Protein AF-A0A4U6U2P9-F1 (afdb_monomer)

Solvent-accessible surface area (backbone atoms only — not comparable to full-atom values): 7284 Å² total; per-residue (Å²): 113,57,71,56,54,53,48,43,42,63,76,56,40,46,56,28,47,50,45,28,60,38,48,63,67,68,61,16,53,58,18,42,55,53,26,48,61,47,48,51,56,52,26,63,68,25,59,98,40,66,30,78,58,35,92,48,88,34,73,50,34,65,69,56,43,61,54,53,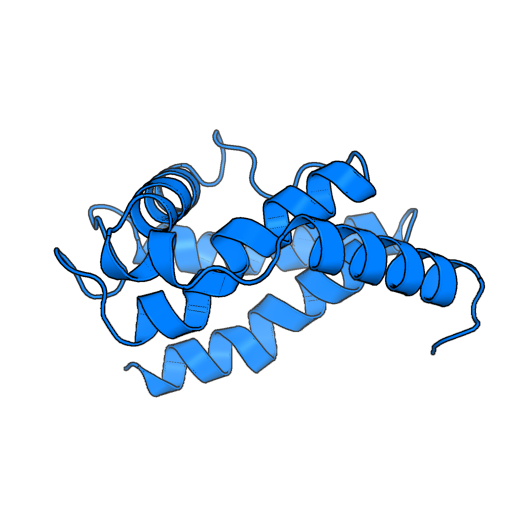58,50,49,58,50,44,25,70,75,68,75,48,84,80,85,48,57,92,82,33,48,47,47,50,52,28,32,54,54,50,56,68,30,76,84,39,55,81,65,60,73,68,58,69,64,51,50,55,51,49,51,55,48,30,53,32,34,69,69,66,77,49,131

Structure (mmCIF, N/CA/C/O backbone):
data_AF-A0A4U6U2P9-F1
#
_entry.id   AF-A0A4U6U2P9-F1
#
loop_
_atom_site.group_PDB
_atom_site.id
_atom_site.type_symbol
_atom_site.label_atom_id
_atom_site.label_alt_id
_atom_site.label_comp_id
_atom_site.label_asym_id
_atom_site.label_entity_id
_atom_site.label_seq_id
_atom_site.pdbx_PDB_ins_code
_atom_site.Cartn_x
_atom_site.Cartn_y
_atom_site.Cartn_z
_atom_site.occupancy
_atom_site.B_iso_or_equiv
_atom_site.auth_seq_id
_atom_site.auth_comp_id
_atom_site.auth_asym_id
_atom_site.auth_atom_id
_atom_site.pdbx_PDB_model_num
ATOM 1 N N . MET A 1 1 ? -11.151 13.734 8.959 1.00 68.75 1 MET A N 1
ATOM 2 C CA . MET A 1 1 ? -9.836 13.068 8.815 1.00 68.75 1 MET A CA 1
ATOM 3 C C . MET A 1 1 ? -9.790 12.041 7.682 1.00 68.75 1 MET A C 1
ATOM 5 O O . MET A 1 1 ? -8.796 11.986 6.983 1.00 68.75 1 MET A O 1
ATOM 9 N N . ALA A 1 2 ? -10.866 11.293 7.414 1.00 77.94 2 ALA A N 1
ATOM 10 C CA . ALA A 1 2 ? -10.961 10.352 6.287 1.00 77.94 2 ALA A CA 1
ATOM 11 C C . ALA A 1 2 ? -10.465 10.885 4.920 1.00 77.94 2 ALA A C 1
ATOM 13 O O . ALA A 1 2 ? -9.627 10.258 4.280 1.00 77.94 2 ALA A O 1
ATOM 14 N N . CYS A 1 3 ? -10.924 12.068 4.497 1.00 86.62 3 CYS A N 1
ATOM 15 C CA . CYS A 1 3 ? -10.527 12.650 3.209 1.00 86.62 3 CYS A CA 1
ATOM 16 C C . CYS A 1 3 ? -9.034 13.003 3.126 1.00 86.62 3 CYS A C 1
ATOM 18 O O . CYS A 1 3 ? -8.481 13.033 2.031 1.00 86.62 3 CYS A O 1
ATOM 20 N N . PHE A 1 4 ? -8.384 13.270 4.266 1.00 92.12 4 PHE A N 1
ATOM 21 C CA . PHE A 1 4 ? -6.940 13.496 4.304 1.00 92.12 4 PHE A CA 1
ATOM 22 C C . PHE A 1 4 ? -6.194 12.221 3.909 1.00 92.12 4 PHE A C 1
ATOM 24 O O . PHE A 1 4 ? -5.356 12.274 3.021 1.00 92.12 4 PHE A O 1
ATOM 31 N N . TRP A 1 5 ? -6.557 11.071 4.485 1.00 93.19 5 TRP A N 1
ATOM 32 C CA . TRP A 1 5 ? -5.904 9.796 4.178 1.00 93.19 5 TRP A CA 1
ATOM 33 C C . TRP A 1 5 ? -6.123 9.335 2.738 1.00 93.19 5 TRP A C 1
ATOM 35 O O . TRP A 1 5 ? -5.206 8.794 2.131 1.00 93.19 5 TRP A O 1
ATOM 45 N N . VAL A 1 6 ? -7.294 9.608 2.156 1.00 91.50 6 VAL A N 1
ATOM 46 C CA . VAL A 1 6 ? -7.534 9.347 0.725 1.00 91.50 6 VAL A CA 1
ATOM 47 C C . VAL A 1 6 ? -6.616 10.200 -0.151 1.00 91.50 6 VAL A C 1
ATOM 49 O O . VAL A 1 6 ? -6.000 9.678 -1.076 1.00 91.50 6 VAL A O 1
ATOM 52 N N . ARG A 1 7 ? -6.473 11.495 0.157 1.00 94.69 7 ARG A N 1
ATOM 53 C CA . ARG A 1 7 ? -5.542 12.373 -0.568 1.00 94.69 7 ARG A CA 1
ATOM 54 C C . ARG A 1 7 ? -4.093 11.956 -0.357 1.00 94.69 7 ARG A C 1
ATOM 56 O O . ARG A 1 7 ? -3.340 11.897 -1.312 1.00 94.69 7 ARG A O 1
ATOM 63 N N . PHE A 1 8 ? -3.710 11.587 0.863 1.00 94.56 8 PHE A N 1
ATOM 64 C CA . PHE A 1 8 ? -2.378 11.059 1.150 1.00 94.56 8 PHE A CA 1
ATOM 65 C C . PHE A 1 8 ? -2.086 9.791 0.334 1.00 94.56 8 PHE A C 1
ATOM 67 O O . PHE A 1 8 ? -1.032 9.689 -0.294 1.00 94.56 8 PHE A O 1
ATOM 74 N N . LEU A 1 9 ? -3.041 8.857 0.267 1.00 94.25 9 LEU A N 1
ATOM 75 C CA . LEU A 1 9 ? -2.935 7.668 -0.575 1.00 94.25 9 LEU A CA 1
ATOM 76 C C . LEU A 1 9 ? -2.698 8.040 -2.043 1.00 94.25 9 LEU A C 1
ATOM 78 O O . LEU A 1 9 ? -1.805 7.478 -2.672 1.00 94.25 9 LEU A O 1
ATOM 82 N N . GLN A 1 10 ? -3.492 8.960 -2.591 1.00 93.94 10 GLN A N 1
ATOM 83 C CA . GLN A 1 10 ? -3.430 9.339 -4.004 1.00 93.94 10 GLN A CA 1
ATOM 84 C C . GLN A 1 10 ? -2.171 10.143 -4.348 1.00 93.94 10 GLN A C 1
ATOM 86 O O . GLN A 1 10 ? -1.512 9.848 -5.342 1.00 93.94 10 GLN A O 1
ATOM 91 N N . ASP A 1 11 ? -1.820 11.116 -3.512 1.00 95.75 11 ASP A N 1
ATOM 92 C CA . ASP A 1 11 ? -0.812 12.127 -3.831 1.00 95.75 11 ASP A CA 1
ATOM 93 C C . ASP A 1 11 ? 0.592 11.736 -3.359 1.00 95.75 11 ASP A C 1
ATOM 95 O O . ASP A 1 11 ? 1.582 12.215 -3.913 1.00 95.75 11 ASP A O 1
ATOM 99 N N . LYS A 1 12 ? 0.697 10.919 -2.303 1.00 95.81 12 LYS A N 1
ATOM 100 C CA . LYS A 1 12 ? 1.973 10.624 -1.633 1.00 95.81 12 LYS A CA 1
ATOM 101 C C . LYS A 1 12 ? 2.338 9.152 -1.669 1.00 95.81 12 LYS A C 1
ATOM 103 O O . LYS A 1 12 ? 3.485 8.838 -1.953 1.00 95.81 12 LYS A O 1
ATOM 108 N N . LEU A 1 13 ? 1.386 8.257 -1.423 1.00 95.38 13 LEU A N 1
ATOM 109 C CA . LEU A 1 13 ? 1.690 6.836 -1.245 1.00 95.38 13 LEU A CA 1
ATOM 110 C C . LEU A 1 13 ? 1.665 6.036 -2.555 1.00 95.38 13 LEU A C 1
ATOM 112 O O . LEU A 1 13 ? 2.585 5.276 -2.841 1.00 95.38 13 LEU A O 1
ATOM 116 N N . SER A 1 14 ? 0.621 6.206 -3.368 1.00 96.00 14 SER A N 1
ATOM 117 C CA . SER 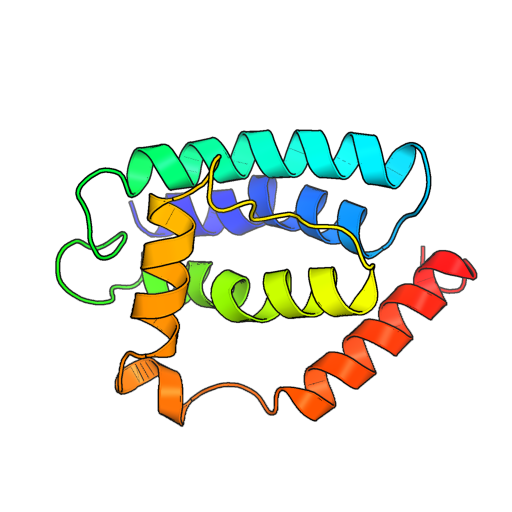A 1 14 ? 0.439 5.438 -4.608 1.00 96.00 14 SER A CA 1
ATOM 118 C C . SER A 1 14 ? 1.511 5.725 -5.666 1.00 96.00 14 SER A C 1
ATOM 120 O O . SER A 1 14 ? 1.984 4.762 -6.269 1.00 96.00 14 SER A O 1
ATOM 122 N N . PRO A 1 15 ? 1.938 6.985 -5.907 1.00 97.44 15 PRO A N 1
ATOM 123 C CA . PRO A 1 15 ? 2.918 7.279 -6.951 1.00 97.44 15 PRO A CA 1
ATOM 124 C C . PRO A 1 15 ? 4.276 6.572 -6.781 1.00 97.44 15 PRO A C 1
ATOM 126 O O . PRO A 1 15 ? 4.708 5.933 -7.743 1.00 97.44 15 PRO A O 1
ATOM 129 N N . PRO A 1 16 ? 4.955 6.607 -5.612 1.00 97.38 16 PRO A N 1
ATOM 130 C CA . PRO A 1 16 ? 6.233 5.914 -5.456 1.00 97.38 16 PRO A CA 1
ATOM 131 C C . PRO A 1 16 ? 6.082 4.387 -5.478 1.00 97.38 16 PRO A C 1
ATOM 133 O O . PRO A 1 16 ? 6.894 3.721 -6.111 1.00 97.38 16 PRO A O 1
ATOM 136 N N . ILE A 1 17 ? 5.012 3.821 -4.899 1.00 97.38 17 ILE A N 1
ATOM 137 C CA . ILE A 1 17 ? 4.737 2.371 -4.975 1.00 97.38 17 ILE A CA 1
ATOM 138 C C . ILE A 1 17 ? 4.515 1.938 -6.430 1.00 97.38 17 ILE A C 1
ATOM 140 O O . ILE A 1 17 ? 5.034 0.908 -6.859 1.00 97.38 17 ILE A O 1
ATOM 144 N N . TRP A 1 18 ? 3.752 2.719 -7.202 1.00 97.31 18 TRP A N 1
ATOM 145 C CA . TRP A 1 18 ? 3.526 2.442 -8.617 1.00 97.31 18 TRP A CA 1
ATOM 146 C C . TRP A 1 18 ? 4.827 2.509 -9.407 1.00 97.31 18 TRP A C 1
ATOM 148 O O . TRP A 1 18 ? 5.141 1.564 -10.126 1.00 97.31 18 TRP A O 1
ATOM 158 N N . LYS A 1 19 ? 5.616 3.574 -9.213 1.00 97.00 19 LYS A N 1
ATOM 159 C CA . LYS A 1 19 ? 6.917 3.731 -9.866 1.00 97.00 19 LYS A CA 1
ATOM 160 C C . LYS A 1 19 ? 7.827 2.544 -9.551 1.00 97.00 19 LYS A C 1
ATOM 162 O O . LYS A 1 19 ? 8.315 1.917 -10.483 1.00 97.00 19 LYS A O 1
ATOM 167 N N . TRP A 1 20 ? 7.957 2.173 -8.278 1.00 97.38 20 TRP A N 1
ATOM 168 C CA . TRP A 1 20 ? 8.716 0.998 -7.841 1.00 97.38 20 TRP A CA 1
ATOM 169 C C . TRP A 1 20 ? 8.262 -0.298 -8.535 1.00 97.38 20 TRP A C 1
ATOM 171 O O . TRP A 1 20 ? 9.084 -1.131 -8.923 1.00 97.38 20 TRP A O 1
ATOM 181 N N . PHE A 1 21 ? 6.954 -0.473 -8.733 1.00 97.69 21 PHE A N 1
ATOM 182 C CA . PHE A 1 21 ? 6.412 -1.636 -9.430 1.00 97.69 21 PHE A CA 1
ATOM 183 C C . PHE A 1 21 ? 6.628 -1.604 -10.950 1.00 97.69 21 PHE A C 1
ATOM 185 O O . PHE A 1 21 ? 6.668 -2.662 -11.578 1.00 97.69 21 PHE A O 1
ATOM 192 N N . THR A 1 22 ? 6.767 -0.437 -11.576 1.00 96.75 22 THR A N 1
ATOM 193 C CA . THR A 1 22 ? 6.889 -0.318 -13.040 1.00 96.75 22 THR A CA 1
ATOM 194 C C . THR A 1 22 ? 8.314 -0.100 -13.545 1.00 96.75 22 THR A C 1
ATOM 196 O O . THR A 1 22 ? 8.536 -0.218 -14.746 1.00 96.75 22 THR A O 1
ATOM 199 N N . THR A 1 23 ? 9.279 0.185 -12.668 1.00 95.50 23 THR A N 1
ATOM 200 C CA . THR A 1 23 ? 10.689 0.425 -13.030 1.00 95.50 23 THR A CA 1
ATOM 201 C C . THR A 1 23 ? 11.618 -0.717 -12.582 1.00 95.50 23 THR A C 1
ATOM 203 O O . THR A 1 23 ? 11.183 -1.706 -11.974 1.00 95.50 23 THR A O 1
ATOM 206 N N . GLN A 1 24 ? 12.901 -0.610 -12.947 1.00 94.00 24 GLN A N 1
ATOM 207 C CA . GLN A 1 24 ? 14.003 -1.514 -12.586 1.00 94.00 24 GLN A CA 1
ATOM 208 C C . GLN A 1 24 ? 15.298 -0.719 -12.344 1.00 94.00 24 GLN A C 1
ATOM 210 O O . GLN A 1 24 ? 15.411 0.429 -12.774 1.00 94.00 24 GLN A O 1
ATOM 215 N N . GLY A 1 25 ? 16.284 -1.345 -11.694 1.00 94.00 25 GLY A N 1
ATOM 216 C CA . GLY A 1 25 ? 17.591 -0.735 -11.421 1.00 94.00 25 GLY A CA 1
ATOM 217 C C . GLY A 1 25 ? 17.485 0.462 -10.473 1.00 94.00 25 GLY A C 1
ATOM 218 O O . GLY A 1 25 ? 16.627 0.473 -9.593 1.00 94.00 25 GLY A O 1
ATOM 219 N N . GLN A 1 26 ? 18.314 1.487 -10.691 1.00 95.69 26 GLN A N 1
ATOM 220 C CA . GLN A 1 26 ? 18.384 2.663 -9.812 1.00 95.69 26 GLN A CA 1
ATOM 221 C C . GLN A 1 26 ? 17.021 3.344 -9.615 1.00 95.69 26 GLN A C 1
ATOM 223 O O . GLN A 1 26 ? 16.654 3.696 -8.502 1.00 95.69 26 GLN A O 1
ATOM 228 N N . GLU A 1 27 ? 16.213 3.466 -10.673 1.00 95.69 27 GLU A N 1
ATOM 229 C CA . GLU A 1 27 ? 14.894 4.097 -10.555 1.00 95.69 27 GLU A CA 1
ATOM 230 C C . GLU A 1 27 ? 13.922 3.311 -9.668 1.00 95.69 27 GLU A C 1
ATOM 232 O O . GLU A 1 27 ? 12.988 3.896 -9.115 1.00 95.69 27 GLU A O 1
ATOM 237 N N . GLN A 1 28 ? 14.087 1.988 -9.585 1.00 95.62 28 GLN A N 1
ATOM 238 C CA . GLN A 1 28 ? 13.296 1.145 -8.695 1.00 95.62 28 GLN A CA 1
ATOM 239 C C . GLN A 1 28 ? 13.762 1.305 -7.248 1.00 95.62 28 GLN A C 1
ATOM 241 O O . GLN A 1 28 ? 12.916 1.374 -6.360 1.00 95.62 28 GLN A O 1
ATOM 246 N N . GLU A 1 29 ? 15.072 1.387 -7.018 1.00 95.50 29 GLU A N 1
ATOM 247 C CA . GLU A 1 29 ? 15.661 1.611 -5.693 1.00 95.50 29 GLU A CA 1
ATOM 248 C C . GLU A 1 29 ? 15.235 2.971 -5.120 1.00 95.50 29 GLU A C 1
ATOM 250 O O . GLU A 1 29 ? 14.664 3.022 -4.033 1.00 95.50 29 GLU A O 1
ATOM 255 N N . ASP A 1 30 ? 15.355 4.052 -5.894 1.00 96.62 30 ASP A N 1
ATOM 256 C CA . ASP A 1 30 ? 14.941 5.394 -5.458 1.00 96.62 30 ASP A CA 1
ATOM 257 C C . ASP A 1 30 ? 13.432 5.452 -5.141 1.00 96.62 30 ASP A C 1
ATOM 259 O O . ASP A 1 30 ? 12.984 6.088 -4.183 1.00 96.62 30 ASP A O 1
ATOM 263 N N . ALA A 1 31 ? 12.612 4.778 -5.958 1.00 97.19 31 ALA A N 1
ATOM 264 C CA . ALA A 1 31 ? 11.170 4.700 -5.740 1.00 97.19 31 ALA A CA 1
ATOM 265 C C . ALA A 1 31 ? 10.806 3.835 -4.525 1.00 97.19 31 ALA A C 1
ATOM 267 O O . ALA A 1 31 ? 9.805 4.112 -3.861 1.00 97.19 31 ALA A O 1
ATOM 268 N N . HIS A 1 32 ? 11.608 2.808 -4.227 1.00 95.56 32 HIS A N 1
ATOM 269 C CA . HIS A 1 32 ? 11.464 1.989 -3.027 1.00 95.56 32 HIS A CA 1
ATOM 270 C C . HIS A 1 32 ? 11.688 2.830 -1.775 1.00 95.56 32 HIS A C 1
ATOM 272 O O . HIS A 1 32 ? 10.814 2.863 -0.913 1.00 95.56 32 HIS A O 1
ATOM 278 N N . GLU A 1 33 ? 12.786 3.584 -1.709 1.00 95.25 33 GLU A N 1
ATOM 279 C CA . GLU A 1 33 ? 13.084 4.455 -0.567 1.00 95.25 33 GLU A CA 1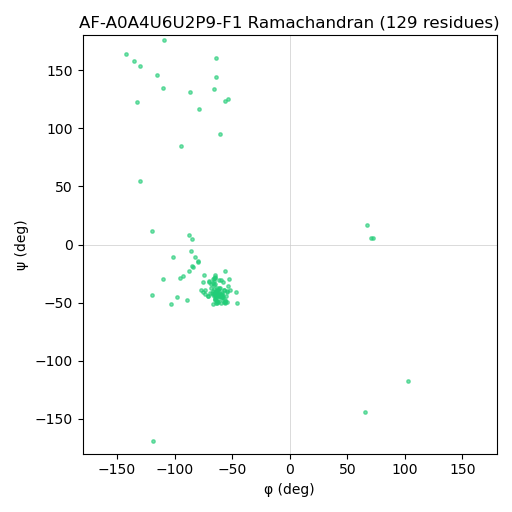
ATOM 280 C C . GLU A 1 33 ? 11.982 5.498 -0.343 1.00 95.25 33 GLU A C 1
ATOM 282 O O . GLU A 1 33 ? 11.481 5.650 0.776 1.00 95.25 33 GLU A O 1
ATOM 287 N N . ALA A 1 34 ? 11.523 6.145 -1.420 1.00 96.88 34 ALA A N 1
ATOM 288 C CA . ALA A 1 34 ? 10.419 7.098 -1.359 1.00 96.88 34 ALA A CA 1
ATOM 289 C C . ALA A 1 34 ? 9.105 6.448 -0.886 1.00 96.88 34 ALA A C 1
ATOM 291 O O . ALA A 1 34 ? 8.351 7.054 -0.123 1.00 96.88 34 ALA A O 1
ATOM 292 N N . ALA A 1 35 ? 8.812 5.214 -1.312 1.00 96.75 35 ALA A N 1
ATOM 293 C CA . ALA A 1 35 ? 7.634 4.483 -0.851 1.00 96.75 35 ALA A CA 1
ATOM 294 C C . ALA A 1 35 ? 7.742 4.135 0.641 1.00 96.75 35 ALA A C 1
ATOM 296 O O . ALA A 1 35 ? 6.777 4.332 1.380 1.00 96.75 35 ALA A O 1
ATOM 297 N N . ILE A 1 36 ? 8.912 3.674 1.095 1.00 95.69 36 ILE A N 1
ATOM 298 C CA . ILE A 1 36 ? 9.173 3.347 2.501 1.00 95.69 36 ILE A CA 1
ATOM 299 C C . ILE A 1 36 ? 8.963 4.565 3.402 1.00 95.69 36 ILE A C 1
ATOM 301 O O . ILE A 1 36 ? 8.314 4.435 4.438 1.00 95.69 36 ILE A O 1
ATOM 305 N N . GLU A 1 37 ? 9.434 5.749 3.006 1.00 95.75 37 GLU A N 1
ATOM 306 C CA . GLU A 1 37 ? 9.224 6.982 3.775 1.00 95.75 37 GLU A CA 1
ATOM 307 C C . GLU A 1 37 ? 7.731 7.243 4.038 1.00 95.75 37 GLU A C 1
ATOM 309 O O . GLU A 1 37 ? 7.327 7.534 5.165 1.00 95.75 37 GLU A O 1
ATOM 314 N N . GLN A 1 38 ? 6.884 7.075 3.018 1.00 96.56 38 GLN A N 1
ATOM 315 C CA . GLN A 1 38 ? 5.442 7.290 3.156 1.00 96.56 38 GLN A CA 1
ATOM 316 C C . GLN A 1 38 ? 4.747 6.147 3.911 1.00 96.56 38 GLN A C 1
ATOM 318 O O . GLN A 1 38 ? 3.789 6.386 4.647 1.00 96.56 38 GLN A O 1
ATOM 323 N N . LEU A 1 39 ? 5.234 4.911 3.782 1.00 96.25 39 LEU A N 1
ATOM 324 C CA . LEU A 1 39 ? 4.732 3.766 4.547 1.00 96.25 39 LEU A CA 1
ATOM 325 C C . LEU A 1 39 ? 5.038 3.903 6.045 1.00 96.25 39 LEU A C 1
ATOM 327 O O . LEU A 1 39 ? 4.204 3.521 6.862 1.00 96.25 39 LEU A O 1
ATOM 331 N N . LEU A 1 40 ? 6.163 4.517 6.422 1.00 95.94 40 LEU A N 1
ATOM 332 C CA . LEU A 1 40 ? 6.486 4.814 7.824 1.00 95.94 40 LEU A CA 1
ATOM 333 C C . LEU A 1 40 ? 5.515 5.825 8.458 1.00 95.94 40 LEU A C 1
ATOM 335 O O . LEU A 1 40 ? 5.258 5.765 9.661 1.00 95.94 40 LEU A O 1
ATOM 339 N N . VAL A 1 41 ? 4.922 6.725 7.665 1.00 96.25 41 VAL A N 1
ATOM 340 C CA . VAL A 1 41 ? 3.843 7.608 8.142 1.00 96.25 41 VAL A CA 1
ATOM 341 C C . VAL A 1 41 ? 2.608 6.789 8.524 1.00 96.25 41 VAL A C 1
ATOM 343 O O . VAL A 1 41 ? 2.000 7.048 9.563 1.00 96.25 41 VAL A O 1
ATOM 346 N N . LEU A 1 42 ? 2.255 5.784 7.714 1.00 95.50 42 LEU A N 1
ATOM 347 C CA . LEU A 1 42 ? 1.149 4.874 8.019 1.00 95.50 42 LEU A CA 1
ATOM 348 C C . LEU A 1 42 ? 1.450 3.979 9.220 1.00 95.50 42 LEU A C 1
ATOM 350 O O . LEU A 1 42 ? 0.576 3.795 10.061 1.00 95.50 42 LEU A O 1
ATOM 354 N N . GLU A 1 43 ? 2.672 3.456 9.310 1.00 96.12 43 GLU A N 1
ATOM 355 C CA . GLU A 1 43 ? 3.137 2.648 10.441 1.00 96.12 43 GLU A CA 1
ATOM 356 C C . GLU A 1 43 ? 2.945 3.400 11.761 1.00 96.12 43 GLU A C 1
ATOM 358 O O . GLU A 1 43 ? 2.325 2.883 12.686 1.00 96.12 43 GLU A O 1
ATOM 363 N N . LYS A 1 44 ? 3.388 4.661 11.818 1.00 95.75 44 LYS A N 1
ATOM 364 C CA . LYS A 1 44 ? 3.223 5.510 13.002 1.00 95.75 44 LYS A CA 1
ATOM 365 C C . LYS A 1 44 ? 1.756 5.784 13.334 1.00 95.75 44 LYS A C 1
ATOM 367 O O . LYS A 1 44 ? 1.401 5.867 14.505 1.00 95.75 44 LYS A O 1
ATOM 372 N N . GLU A 1 45 ? 0.905 5.963 12.327 1.00 94.62 45 GLU A N 1
ATOM 373 C CA . GLU A 1 45 ? -0.529 6.162 12.559 1.00 94.62 45 GLU A CA 1
ATOM 374 C C . G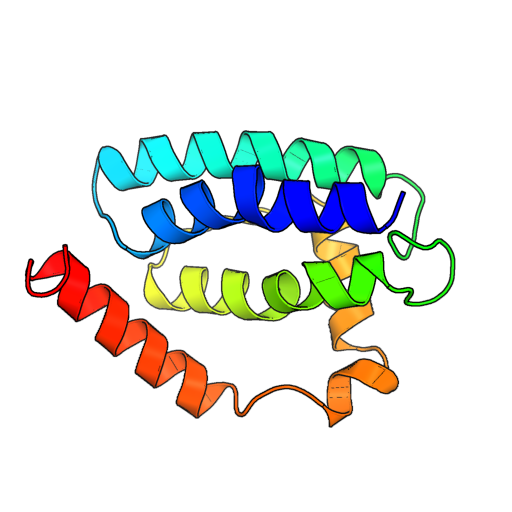LU A 1 45 ? -1.208 4.892 13.092 1.00 94.62 45 GLU A C 1
ATOM 376 O O . GLU A 1 45 ? -2.146 4.995 13.888 1.00 94.62 45 GLU A O 1
ATOM 381 N N . LEU A 1 46 ? -0.752 3.714 12.659 1.00 95.06 46 LEU A N 1
ATOM 382 C CA . LEU A 1 46 ? -1.255 2.410 13.093 1.00 95.06 46 LEU A CA 1
ATOM 383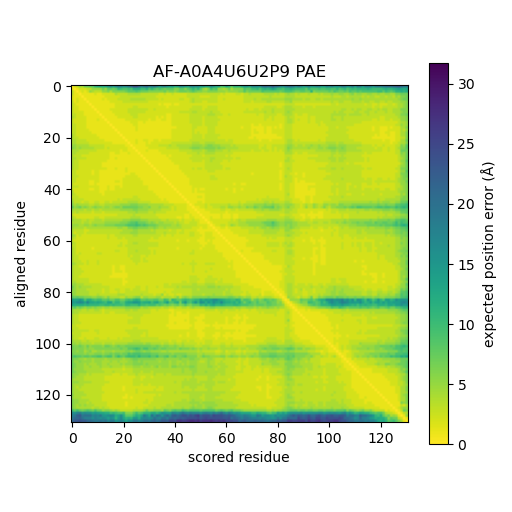 C C . LEU A 1 46 ? -0.708 1.955 14.444 1.00 95.06 46 LEU A C 1
ATOM 385 O O . LEU A 1 46 ? -1.266 1.014 15.004 1.00 95.06 46 LEU A O 1
ATOM 389 N N . ASP A 1 47 ? 0.341 2.585 14.971 1.00 92.25 47 ASP A N 1
ATOM 390 C CA . ASP A 1 47 ? 0.959 2.168 16.229 1.00 92.25 47 ASP A CA 1
ATOM 391 C C . ASP A 1 47 ? -0.079 2.079 17.365 1.00 92.25 47 ASP A C 1
ATOM 393 O O . ASP A 1 47 ? -0.854 3.006 17.627 1.00 92.25 47 ASP A O 1
ATOM 397 N N . GLY A 1 48 ? -0.140 0.907 18.000 1.00 89.75 48 GLY A N 1
ATOM 398 C CA . GLY A 1 48 ? -1.118 0.576 19.038 1.00 89.75 48 GLY A CA 1
ATOM 399 C C . GLY A 1 48 ? -2.571 0.396 18.568 1.00 89.75 48 GLY A C 1
ATOM 400 O O . GLY A 1 48 ? -3.447 0.216 19.415 1.00 89.75 48 GLY A O 1
ATOM 401 N N . LYS A 1 49 ? -2.862 0.426 17.260 1.00 94.31 49 LYS A N 1
ATOM 402 C CA . LYS A 1 49 ? -4.213 0.267 16.696 1.00 94.31 49 LYS A CA 1
ATOM 403 C C . LYS A 1 49 ? -4.330 -0.997 15.852 1.00 94.31 49 LYS A C 1
ATOM 405 O O . LYS A 1 49 ? -3.427 -1.379 15.115 1.00 94.31 49 LYS A O 1
ATOM 410 N N . ARG A 1 50 ? -5.511 -1.618 15.890 1.00 95.06 50 ARG A N 1
ATOM 411 C CA . ARG A 1 50 ? -5.830 -2.751 15.009 1.00 95.06 50 ARG A CA 1
ATOM 412 C C . ARG A 1 50 ? -6.164 -2.308 13.581 1.00 95.06 50 ARG A C 1
ATOM 414 O O . ARG A 1 50 ? -5.792 -2.985 12.625 1.00 95.06 50 ARG A O 1
ATOM 421 N N . PHE A 1 51 ? -6.887 -1.199 13.459 1.00 96.06 51 PHE A N 1
ATOM 422 C CA . PHE A 1 51 ? -7.326 -0.562 12.220 1.00 96.06 51 PHE A CA 1
ATOM 423 C C . PHE A 1 51 ? -7.094 0.950 12.310 1.00 96.06 51 PHE A C 1
ATOM 425 O O . PHE A 1 51 ? -7.058 1.514 13.404 1.00 96.06 51 PHE A O 1
ATOM 432 N N . PHE A 1 52 ? -7.005 1.643 11.176 1.00 93.56 52 PHE A N 1
ATOM 433 C CA . PHE A 1 52 ? -6.890 3.107 11.150 1.00 93.56 52 PHE A CA 1
ATOM 434 C C . PHE A 1 52 ? -8.090 3.791 11.820 1.00 93.56 52 PHE A C 1
ATOM 436 O O . PHE A 1 52 ? -7.954 4.865 12.402 1.00 93.56 52 PHE A O 1
ATOM 443 N N . ALA A 1 53 ? -9.269 3.165 11.768 1.00 91.56 53 ALA A N 1
ATOM 444 C CA . ALA A 1 53 ? -10.462 3.624 12.475 1.00 91.56 53 ALA A CA 1
ATOM 445 C C . ALA A 1 53 ? -10.592 3.101 13.926 1.00 91.56 53 ALA A C 1
ATOM 447 O O . ALA A 1 53 ? -11.629 3.322 14.555 1.00 91.56 53 ALA A O 1
ATOM 448 N N . GLY A 1 54 ? -9.571 2.430 14.472 1.00 89.81 54 GLY A N 1
ATOM 449 C CA . GLY A 1 54 ? -9.547 1.881 15.831 1.00 89.81 54 GLY A CA 1
ATOM 450 C C . GLY A 1 54 ? -9.787 0.369 15.863 1.00 89.81 54 GLY A C 1
ATOM 451 O O . GLY A 1 54 ? -8.999 -0.402 15.325 1.00 89.81 54 GLY A O 1
ATOM 452 N N . GLU A 1 55 ? -10.873 -0.068 16.505 1.00 91.31 55 GLU A N 1
ATOM 453 C CA . GLU A 1 55 ? -11.146 -1.498 16.749 1.00 91.31 55 GLU A CA 1
ATOM 454 C C . GLU A 1 55 ? -11.848 -2.220 15.590 1.00 91.31 55 GLU A C 1
ATOM 456 O O . GLU A 1 55 ? -11.855 -3.451 15.517 1.00 91.31 55 GLU A O 1
ATOM 461 N N . LYS A 1 56 ? -12.465 -1.470 14.675 1.00 92.38 56 LYS A N 1
ATOM 462 C CA . LYS A 1 56 ? -13.220 -2.005 13.535 1.00 92.38 56 LYS A CA 1
ATOM 463 C C . LYS A 1 56 ? -12.773 -1.325 12.249 1.00 92.38 56 LYS A C 1
ATOM 465 O O . LYS A 1 56 ? -12.354 -0.173 12.279 1.00 92.38 56 LYS A O 1
ATOM 470 N N . ILE A 1 57 ? -12.933 -2.026 11.126 1.00 94.88 57 ILE A N 1
ATOM 471 C CA . ILE A 1 57 ? -12.716 -1.461 9.789 1.00 94.88 57 ILE A CA 1
ATOM 472 C C . ILE A 1 57 ? -13.602 -0.227 9.618 1.00 94.88 57 ILE A C 1
ATOM 474 O O . ILE A 1 57 ? -14.826 -0.311 9.746 1.00 94.88 57 ILE A O 1
ATOM 478 N N . GLY A 1 58 ? -12.979 0.905 9.303 1.00 93.50 58 GLY A N 1
ATOM 479 C CA . GLY A 1 58 ? -13.672 2.125 8.918 1.00 93.50 58 GLY A CA 1
ATOM 480 C C . GLY A 1 58 ? -13.312 2.575 7.508 1.00 93.50 58 GLY A C 1
ATOM 481 O O . GLY A 1 58 ? -12.673 1.874 6.729 1.00 93.50 58 GLY A O 1
ATOM 482 N N . PHE A 1 59 ? -13.721 3.794 7.170 1.00 92.69 59 PHE A N 1
ATOM 483 C CA . PHE A 1 59 ? -13.538 4.340 5.824 1.00 92.69 59 PHE A CA 1
ATOM 484 C C . PHE A 1 59 ? -12.063 4.446 5.396 1.00 92.69 59 PHE A C 1
ATOM 486 O O . PHE A 1 59 ? -11.738 4.202 4.235 1.00 92.69 59 PHE A O 1
ATOM 493 N N . VAL A 1 60 ? -11.168 4.798 6.324 1.00 93.94 60 VAL A N 1
ATOM 494 C CA . VAL A 1 60 ? -9.726 4.891 6.040 1.00 93.94 60 VAL A CA 1
ATOM 495 C C . VAL A 1 60 ? -9.160 3.512 5.704 1.00 93.94 60 VAL A C 1
ATOM 497 O O . VAL A 1 60 ? -8.468 3.372 4.700 1.00 93.94 60 VAL A O 1
ATOM 500 N N . ASP A 1 61 ? -9.536 2.488 6.473 1.00 95.56 61 ASP A N 1
ATOM 501 C CA . ASP A 1 61 ? -9.142 1.102 6.218 1.00 95.56 61 ASP A CA 1
ATOM 502 C C . ASP A 1 61 ? -9.636 0.609 4.863 1.00 95.56 61 ASP A C 1
ATOM 504 O O . ASP A 1 61 ? -8.878 -0.006 4.129 1.00 95.56 61 ASP A O 1
ATOM 508 N N . LEU A 1 62 ? -10.881 0.914 4.491 1.00 93.75 62 LEU A N 1
ATOM 509 C CA . LEU A 1 62 ? -11.417 0.545 3.177 1.00 93.75 62 LEU A CA 1
ATOM 510 C C . LEU A 1 62 ? -10.689 1.257 2.029 1.00 93.75 62 LEU A C 1
ATOM 512 O O . LEU A 1 62 ? -10.514 0.677 0.961 1.00 93.75 62 LEU A O 1
ATOM 516 N N . SER A 1 63 ? -10.251 2.497 2.252 1.00 92.88 63 SER A N 1
ATOM 517 C CA . SER A 1 63 ? -9.538 3.289 1.245 1.00 92.88 63 SER A CA 1
ATOM 518 C C . SER A 1 63 ? -8.107 2.792 1.031 1.00 92.88 63 SER A C 1
ATOM 520 O O . SER A 1 63 ? -7.659 2.685 -0.106 1.00 92.88 63 SER A O 1
ATOM 522 N N . LEU A 1 64 ? -7.393 2.472 2.115 1.00 94.88 64 LEU A N 1
ATOM 523 C CA . 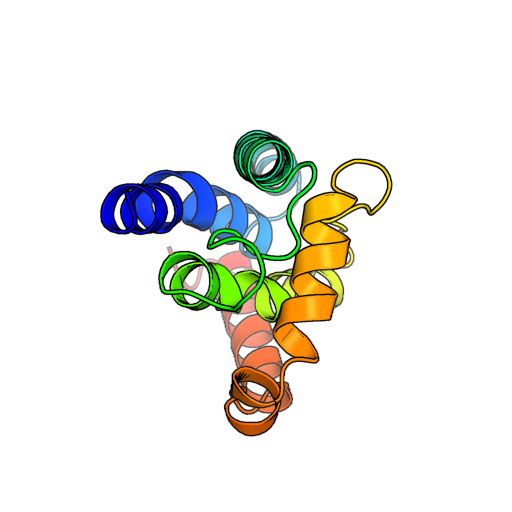LEU A 1 64 ? -6.018 1.957 2.082 1.00 94.88 64 LEU A CA 1
ATOM 524 C C . LEU A 1 64 ? -5.963 0.441 1.852 1.00 94.88 64 LEU A C 1
ATOM 526 O O . LEU A 1 64 ? -4.941 -0.090 1.426 1.00 94.88 64 LEU A O 1
ATOM 530 N N . GLY A 1 65 ? -7.066 -0.258 2.108 1.00 94.94 65 GLY A N 1
ATOM 531 C CA . GLY A 1 65 ? -7.210 -1.707 2.066 1.00 94.94 65 GLY A CA 1
ATOM 532 C C . GLY A 1 65 ? -6.629 -2.394 0.833 1.00 94.94 65 GLY A C 1
ATOM 533 O O . GLY A 1 65 ? -5.975 -3.422 1.003 1.00 94.94 65 GLY A O 1
ATOM 534 N N . PRO A 1 66 ? -6.770 -1.853 -0.394 1.00 94.69 66 PRO A N 1
ATOM 535 C CA . PRO A 1 66 ? -6.152 -2.440 -1.580 1.00 94.69 66 PRO A CA 1
ATOM 536 C C . PRO A 1 66 ? -4.643 -2.693 -1.473 1.00 94.69 66 PRO A C 1
ATOM 538 O O . PRO A 1 66 ? -4.146 -3.663 -2.045 1.00 94.69 66 PRO A O 1
ATOM 541 N N . LEU A 1 67 ? -3.916 -1.890 -0.691 1.00 94.94 67 LEU A N 1
ATOM 542 C CA . LEU A 1 67 ? -2.483 -2.087 -0.451 1.00 94.94 67 LEU A CA 1
ATOM 543 C C . LEU A 1 67 ? -2.181 -3.469 0.143 1.00 94.94 67 LEU A C 1
ATOM 545 O O . LEU A 1 67 ? -1.149 -4.054 -0.181 1.00 94.94 67 LEU A O 1
ATOM 549 N N . SER A 1 68 ? -3.103 -4.012 0.950 1.00 95.44 68 SER A N 1
ATOM 550 C CA . SER A 1 68 ? -2.945 -5.302 1.631 1.00 95.44 68 SER A CA 1
ATOM 551 C C . SER A 1 68 ? -2.775 -6.488 0.684 1.00 95.44 68 SER A C 1
ATOM 553 O O . SER A 1 68 ? -2.074 -7.430 1.035 1.00 95.44 68 SER A O 1
ATOM 555 N N . TYR A 1 69 ? -3.357 -6.438 -0.519 1.00 94.56 69 TYR A N 1
ATOM 556 C CA . TYR A 1 69 ? -3.207 -7.492 -1.526 1.00 94.56 69 TYR A CA 1
ATOM 557 C C . TYR A 1 69 ? -2.361 -7.061 -2.730 1.00 94.56 69 TYR A C 1
ATOM 559 O O . TYR A 1 69 ? -1.690 -7.901 -3.325 1.00 94.56 69 TYR A O 1
ATOM 567 N N . VAL A 1 70 ? -2.342 -5.772 -3.091 1.00 95.38 70 VAL A N 1
ATOM 568 C CA . VAL A 1 70 ? -1.562 -5.283 -4.240 1.00 95.38 70 VAL A CA 1
ATOM 569 C C . VAL A 1 70 ? -0.061 -5.312 -3.962 1.00 95.38 70 VAL A C 1
ATOM 571 O O . VAL A 1 70 ? 0.689 -5.773 -4.820 1.00 95.38 70 VAL A O 1
ATOM 574 N N . ILE A 1 71 ? 0.389 -4.872 -2.780 1.00 95.69 71 ILE A N 1
ATOM 575 C CA . ILE A 1 71 ? 1.826 -4.847 -2.478 1.00 95.69 71 ILE A CA 1
ATOM 576 C C . ILE A 1 71 ? 2.418 -6.266 -2.477 1.00 95.69 71 ILE A C 1
ATOM 578 O O . ILE A 1 71 ? 3.393 -6.466 -3.196 1.00 95.69 71 ILE A O 1
ATOM 582 N N . PRO A 1 72 ? 1.834 -7.278 -1.801 1.00 95.06 72 PRO A N 1
ATOM 583 C CA . PRO A 1 72 ? 2.350 -8.646 -1.883 1.00 95.06 72 PRO A CA 1
ATOM 584 C C . PRO A 1 72 ? 2.404 -9.193 -3.314 1.00 95.06 72 PRO A C 1
ATOM 586 O O . PRO A 1 72 ? 3.387 -9.824 -3.689 1.00 95.06 72 PRO A O 1
ATOM 589 N N . MET A 1 73 ? 1.401 -8.897 -4.150 1.00 95.81 73 MET A N 1
ATOM 590 C CA . MET A 1 73 ? 1.443 -9.272 -5.568 1.00 95.81 73 MET A CA 1
ATOM 591 C C . MET A 1 73 ? 2.594 -8.586 -6.314 1.00 95.81 73 MET A C 1
ATOM 593 O O . MET A 1 73 ? 3.252 -9.220 -7.135 1.00 95.81 73 MET A O 1
ATOM 597 N N . TYR A 1 74 ? 2.870 -7.311 -6.037 1.00 96.81 74 TYR A N 1
ATOM 598 C CA . TYR A 1 74 ? 4.029 -6.625 -6.610 1.00 96.81 74 TYR A CA 1
ATOM 599 C C . TYR A 1 74 ? 5.344 -7.252 -6.150 1.00 96.81 74 TYR A C 1
ATOM 601 O O . TYR A 1 74 ? 6.239 -7.441 -6.970 1.00 96.81 74 TYR A O 1
ATOM 609 N N . GLU A 1 75 ? 5.463 -7.624 -4.877 1.00 95.62 75 GLU A N 1
ATOM 610 C CA . GLU A 1 75 ? 6.649 -8.316 -4.367 1.00 95.62 75 GLU A CA 1
ATOM 611 C C . GLU A 1 75 ? 6.860 -9.669 -5.057 1.00 95.62 75 GLU A C 1
ATOM 613 O O . GLU A 1 75 ? 7.975 -9.974 -5.472 1.00 95.62 75 GLU A O 1
ATOM 618 N N . GLU A 1 76 ? 5.796 -10.459 -5.239 1.00 95.25 76 GLU A N 1
ATOM 619 C CA . GLU A 1 76 ? 5.847 -11.737 -5.965 1.00 95.25 76 GLU A CA 1
ATOM 620 C C . GLU A 1 76 ? 6.315 -11.552 -7.415 1.00 95.25 76 GLU A C 1
ATOM 622 O O . GLU A 1 76 ? 7.131 -12.326 -7.910 1.00 95.25 76 GLU A O 1
ATOM 627 N N . ILE A 1 77 ? 5.807 -10.523 -8.100 1.00 95.50 77 ILE A N 1
ATOM 628 C CA . ILE A 1 77 ? 6.119 -10.252 -9.509 1.00 95.50 77 ILE A CA 1
ATOM 629 C C . ILE A 1 77 ? 7.537 -9.693 -9.678 1.00 95.50 77 ILE A C 1
ATOM 631 O O . ILE A 1 77 ? 8.213 -9.995 -10.660 1.00 95.50 77 ILE A O 1
ATOM 635 N N . THR A 1 78 ? 7.975 -8.824 -8.768 1.00 93.88 78 THR A N 1
ATOM 636 C CA . THR A 1 78 ? 9.272 -8.139 -8.871 1.00 93.88 78 THR A CA 1
ATOM 637 C C . THR A 1 78 ? 10.417 -8.934 -8.252 1.00 93.88 78 THR A C 1
ATOM 639 O O . THR A 1 78 ? 11.566 -8.692 -8.609 1.00 93.88 78 THR A O 1
ATOM 642 N N . GLY A 1 79 ? 10.124 -9.846 -7.320 1.00 93.19 79 GLY A N 1
ATOM 643 C CA . GLY A 1 79 ? 11.121 -10.496 -6.470 1.00 93.19 79 GLY A CA 1
ATOM 644 C C . GLY A 1 79 ? 11.718 -9.573 -5.399 1.00 93.19 79 GLY A C 1
ATOM 645 O O . GLY A 1 79 ? 12.642 -9.980 -4.699 1.00 93.19 79 GLY A O 1
ATOM 646 N N . VAL A 1 80 ? 11.211 -8.343 -5.255 1.00 91.56 80 VAL A N 1
ATOM 647 C CA . VAL A 1 80 ? 11.724 -7.324 -4.329 1.00 91.56 80 VAL A CA 1
ATOM 648 C C . VAL A 1 80 ? 10.719 -7.106 -3.204 1.00 91.56 80 VAL A C 1
ATOM 650 O O . VAL A 1 80 ? 9.524 -6.974 -3.450 1.00 91.56 80 VAL A O 1
ATOM 653 N N . LYS A 1 81 ? 11.190 -7.047 -1.956 1.00 91.62 81 LYS A N 1
ATOM 654 C CA . LYS A 1 81 ? 10.336 -6.814 -0.784 1.00 91.62 81 LYS A CA 1
ATOM 655 C C . LYS A 1 81 ? 10.132 -5.324 -0.512 1.00 91.62 81 LYS A C 1
ATOM 657 O O . LYS A 1 81 ? 11.098 -4.572 -0.439 1.00 91.62 81 LYS A O 1
ATOM 662 N N . MET A 1 82 ? 8.881 -4.920 -0.311 1.00 92.25 82 MET A N 1
ATOM 663 C CA . MET A 1 82 ? 8.463 -3.576 0.094 1.00 92.25 82 MET A CA 1
ATOM 664 C C . MET A 1 82 ? 8.093 -3.563 1.579 1.00 92.25 82 MET A C 1
ATOM 666 O O . MET A 1 82 ? 8.624 -2.770 2.350 1.00 92.25 82 MET A O 1
ATOM 670 N N . ILE A 1 83 ? 7.225 -4.481 2.010 1.00 87.44 83 ILE A N 1
ATOM 671 C CA . ILE A 1 83 ? 6.812 -4.597 3.410 1.00 87.44 83 ILE A CA 1
ATOM 672 C C . ILE A 1 83 ? 7.697 -5.637 4.087 1.00 87.44 83 ILE A C 1
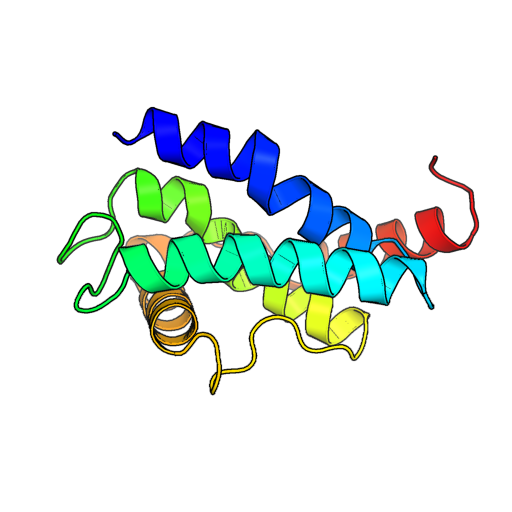ATOM 674 O O . ILE A 1 83 ? 7.369 -6.819 4.187 1.00 87.44 83 ILE A O 1
ATOM 678 N N . ALA A 1 84 ? 8.859 -5.191 4.556 1.00 76.12 84 ALA A N 1
ATOM 679 C CA . ALA A 1 84 ? 9.679 -5.991 5.454 1.00 76.12 84 ALA A CA 1
ATOM 680 C C . ALA A 1 84 ? 9.100 -5.892 6.873 1.00 76.12 84 ALA A C 1
ATOM 682 O O . ALA A 1 84 ? 9.077 -4.808 7.459 1.00 76.12 84 ALA A O 1
ATOM 683 N N . GLY A 1 85 ? 8.643 -7.019 7.429 1.00 66.44 85 GLY A N 1
ATOM 684 C CA . GLY A 1 85 ? 7.971 -7.067 8.735 1.00 66.44 85 GLY A CA 1
ATOM 685 C C . GLY A 1 85 ? 8.778 -6.483 9.902 1.00 66.44 85 GLY A C 1
ATOM 686 O O . GLY A 1 85 ? 8.184 -6.036 10.872 1.00 66.44 85 GLY A O 1
ATOM 687 N N . GLU A 1 86 ? 10.108 -6.419 9.795 1.00 78.81 86 GLU A N 1
ATOM 688 C CA . GLU A 1 86 ? 10.969 -5.778 10.801 1.00 78.81 86 GLU A CA 1
ATOM 689 C C . GLU A 1 86 ? 10.831 -4.248 10.834 1.00 78.81 86 GLU A C 1
ATOM 691 O O . GLU A 1 86 ? 10.976 -3.644 11.892 1.00 78.81 86 GLU A O 1
ATOM 696 N N . LYS A 1 87 ? 10.555 -3.610 9.687 1.00 86.06 87 LYS A N 1
ATOM 697 C CA . LYS A 1 87 ? 10.453 -2.143 9.574 1.00 86.06 87 LYS A CA 1
ATOM 698 C C . LYS A 1 87 ? 9.021 -1.628 9.684 1.00 86.06 87 LYS A C 1
ATOM 700 O O . LYS A 1 87 ? 8.824 -0.485 10.077 1.00 86.06 87 LYS A O 1
ATOM 705 N N . LEU A 1 88 ? 8.048 -2.447 9.284 1.00 94.12 88 LEU A N 1
ATOM 706 C CA . LEU A 1 88 ? 6.634 -2.073 9.183 1.00 94.12 88 LEU A CA 1
ATOM 707 C C . LEU A 1 88 ? 5.725 -3.111 9.885 1.00 94.12 88 LEU A C 1
ATOM 709 O O . LEU A 1 88 ? 4.852 -3.703 9.236 1.00 94.12 88 LEU A O 1
ATOM 713 N N . PRO A 1 89 ? 5.965 -3.429 11.177 1.00 94.56 89 PRO A N 1
ATOM 714 C CA . PRO A 1 89 ? 5.249 -4.496 11.875 1.00 94.56 89 PRO A CA 1
ATOM 715 C C . PRO A 1 89 ? 3.749 -4.216 12.049 1.00 94.56 89 PRO A C 1
ATOM 717 O O . PRO A 1 89 ? 2.939 -5.125 11.852 1.00 94.56 89 PRO A O 1
ATOM 720 N N . SER A 1 90 ? 3.357 -2.981 12.371 1.00 95.56 90 SER A N 1
ATOM 721 C CA . SER A 1 90 ? 1.953 -2.598 12.585 1.00 95.56 90 SER A CA 1
ATOM 722 C C . SER A 1 90 ? 1.181 -2.627 11.275 1.00 95.56 90 SER A C 1
ATOM 724 O O . SER A 1 90 ? 0.070 -3.152 11.218 1.00 95.56 90 SER A O 1
ATOM 726 N N . LEU A 1 91 ? 1.791 -2.142 10.192 1.00 96.31 91 LEU A N 1
ATOM 727 C CA . LEU A 1 91 ? 1.217 -2.203 8.857 1.00 96.31 91 LEU A CA 1
ATOM 728 C C . LEU A 1 91 ? 1.069 -3.651 8.378 1.00 96.31 91 LEU A C 1
ATOM 730 O O . LEU A 1 91 ? 0.014 -4.012 7.862 1.00 96.31 91 LEU A O 1
ATOM 734 N N . SER A 1 92 ? 2.075 -4.500 8.605 1.00 95.06 92 SER A N 1
ATOM 735 C CA . SER A 1 92 ? 2.001 -5.934 8.295 1.00 95.06 92 SER A CA 1
ATOM 736 C C . SER A 1 92 ? 0.858 -6.622 9.057 1.00 95.06 92 SER A C 1
ATOM 738 O O . SER A 1 92 ? 0.027 -7.317 8.460 1.00 95.06 92 SER A O 1
ATOM 740 N N . ALA A 1 93 ? 0.740 -6.362 10.364 1.00 95.12 93 ALA A N 1
ATOM 741 C CA . ALA A 1 93 ? -0.353 -6.878 11.184 1.00 95.12 93 ALA A CA 1
ATOM 742 C C . ALA A 1 93 ? -1.723 -6.365 10.707 1.00 95.12 93 ALA A C 1
ATOM 744 O O . ALA A 1 93 ? -2.679 -7.139 10.604 1.00 95.12 93 ALA A O 1
ATOM 745 N N . TRP A 1 94 ? -1.823 -5.079 10.365 1.00 97.00 94 TRP A N 1
ATOM 746 C CA . TRP A 1 94 ? -3.030 -4.474 9.810 1.00 97.00 94 TRP A CA 1
ATOM 747 C C . TRP A 1 94 ? -3.438 -5.113 8.477 1.00 97.00 94 TRP A C 1
ATOM 749 O O . TRP A 1 94 ? -4.608 -5.457 8.319 1.00 97.00 94 TRP A O 1
ATOM 759 N N . MET A 1 95 ? -2.503 -5.354 7.549 1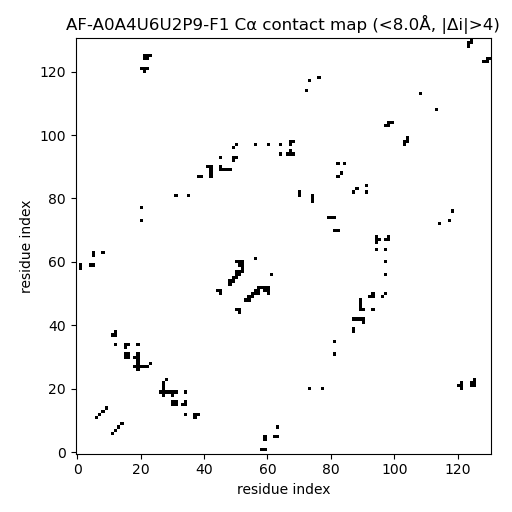.00 96.00 95 MET A N 1
ATOM 760 C CA . MET A 1 95 ? -2.790 -6.016 6.267 1.00 96.00 95 MET A CA 1
ATOM 761 C C . MET A 1 95 ? -3.398 -7.409 6.488 1.00 96.00 95 MET A C 1
ATOM 763 O O . MET A 1 95 ? -4.417 -7.744 5.880 1.00 96.00 95 MET A O 1
ATOM 767 N N . GLY A 1 96 ? -2.828 -8.197 7.407 1.00 95.25 96 GLY A N 1
ATOM 768 C CA . GLY A 1 96 ? -3.364 -9.510 7.778 1.00 95.25 96 GLY A CA 1
ATOM 769 C C . GLY A 1 96 ? -4.751 -9.429 8.426 1.00 95.25 96 GLY A C 1
ATOM 770 O O . GLY A 1 96 ? -5.664 -10.175 8.061 1.00 95.25 96 GLY A O 1
ATOM 771 N N . ASN A 1 97 ? -4.949 -8.486 9.350 1.00 95.69 97 ASN A N 1
ATOM 772 C CA . ASN A 1 97 ? -6.243 -8.236 9.991 1.00 95.69 97 ASN A CA 1
ATOM 773 C C . ASN A 1 97 ? -7.316 -7.776 8.991 1.00 95.69 97 ASN A C 1
ATOM 775 O O . ASN A 1 97 ? -8.473 -8.182 9.096 1.00 95.69 97 ASN A O 1
ATOM 779 N N . PHE A 1 98 ? -6.944 -6.941 8.020 1.00 96.56 98 PHE A N 1
ATOM 780 C CA . PHE A 1 98 ? -7.845 -6.440 6.990 1.00 96.56 98 PHE A CA 1
ATOM 781 C C . PHE A 1 98 ? -8.306 -7.572 6.069 1.00 96.56 98 PHE A C 1
ATOM 783 O O . PHE A 1 98 ? -9.508 -7.777 5.917 1.00 96.56 98 PHE A O 1
ATOM 790 N N . LEU A 1 99 ? -7.374 -8.363 5.526 1.00 95.44 99 LEU A N 1
ATOM 791 C CA . LEU A 1 99 ? -7.685 -9.470 4.613 1.00 95.44 99 LEU A CA 1
ATOM 792 C C . LEU A 1 99 ? -8.452 -10.621 5.278 1.00 95.44 99 LEU A C 1
ATOM 794 O O . LEU A 1 99 ? -9.229 -11.308 4.616 1.00 95.44 99 LEU A O 1
ATOM 798 N N . SER A 1 100 ? -8.250 -10.839 6.579 1.00 94.19 100 SER A N 1
ATOM 799 C CA . SER A 1 100 ? -8.969 -11.869 7.343 1.00 94.19 100 SER A CA 1
ATOM 800 C C . SER A 1 100 ? -10.352 -11.427 7.826 1.00 94.19 100 SER A C 1
ATOM 802 O O . SER A 1 100 ? -11.133 -12.262 8.288 1.00 94.19 100 SER A O 1
ATOM 804 N N . SER A 1 101 ? -10.686 -10.139 7.711 1.00 93.69 101 SER A N 1
ATOM 805 C CA . SER A 1 101 ? -11.995 -9.632 8.110 1.00 93.69 101 SER A CA 1
ATOM 806 C C . SER A 1 101 ? -13.106 -10.207 7.224 1.00 93.69 101 SER A C 1
ATOM 808 O O . SER A 1 101 ? -12.985 -10.143 5.997 1.00 93.69 101 SER A O 1
ATOM 810 N N . PRO A 1 102 ? -14.231 -10.681 7.798 1.00 89.75 102 PRO A N 1
ATOM 811 C CA . PRO A 1 102 ? -15.366 -11.190 7.022 1.00 89.75 102 PRO A CA 1
ATOM 812 C C . PRO A 1 102 ? -15.882 -10.200 5.971 1.00 89.75 102 PRO A C 1
ATOM 814 O O . PRO A 1 102 ? -16.249 -10.589 4.871 1.00 89.75 102 PRO A O 1
ATOM 817 N N . VAL A 1 103 ? -15.850 -8.899 6.279 1.00 87.06 103 VAL A N 1
ATOM 818 C CA . VAL A 1 103 ? -16.319 -7.843 5.365 1.00 87.06 103 VAL A CA 1
ATOM 819 C C . VAL A 1 103 ? -15.445 -7.746 4.111 1.00 87.06 103 VAL A C 1
ATOM 821 O O . VAL A 1 103 ? -15.932 -7.359 3.056 1.00 87.06 103 VAL A O 1
ATOM 824 N N . VAL A 1 104 ? -14.163 -8.096 4.205 1.00 91.50 104 VAL A N 1
ATOM 825 C CA . VAL A 1 104 ? -13.199 -7.960 3.104 1.00 91.50 104 VAL A CA 1
ATOM 826 C C . VAL A 1 104 ? -13.026 -9.273 2.361 1.00 91.50 104 VAL A C 1
ATOM 828 O O . VAL A 1 104 ? -13.035 -9.275 1.134 1.00 91.50 104 VAL A O 1
ATOM 831 N N . LYS A 1 105 ? -12.884 -10.379 3.097 1.00 89.19 105 LYS A N 1
ATOM 832 C CA . LYS A 1 105 ? -12.545 -11.699 2.558 1.00 89.19 105 LYS A CA 1
ATOM 833 C C . LYS A 1 105 ? -13.469 -12.127 1.414 1.00 89.19 105 LYS A C 1
ATOM 835 O O . LYS A 1 105 ? -12.987 -12.664 0.421 1.00 89.19 105 LYS A O 1
ATOM 840 N N . ASP A 1 106 ? -14.759 -11.824 1.531 1.00 88.12 106 ASP A N 1
ATOM 841 C CA . ASP A 1 106 ? -15.776 -12.220 0.551 1.00 88.12 106 ASP A CA 1
ATOM 842 C C . ASP A 1 106 ? -15.911 -11.232 -0.629 1.00 88.12 106 ASP A C 1
ATOM 844 O O . ASP A 1 106 ? -16.624 -11.507 -1.591 1.00 88.12 106 ASP A O 1
ATOM 848 N N . HIS A 1 107 ? -15.208 -10.094 -0.586 1.00 90.38 107 HIS A N 1
ATOM 849 C CA . HIS A 1 107 ? -15.290 -9.009 -1.575 1.00 90.38 107 HIS A CA 1
ATOM 850 C C . HIS A 1 107 ? -13.955 -8.717 -2.277 1.00 90.38 107 HIS A C 1
ATOM 852 O O . HIS A 1 107 ? -13.817 -7.697 -2.961 1.00 90.38 107 HIS A O 1
ATOM 858 N N . LEU A 1 108 ? -12.954 -9.585 -2.114 1.00 91.25 108 LEU A N 1
ATOM 859 C CA . LEU A 1 108 ? -11.677 -9.435 -2.803 1.00 91.25 108 LEU A CA 1
ATOM 860 C C . LEU A 1 108 ? -11.855 -9.569 -4.325 1.00 91.25 108 LEU A C 1
ATOM 862 O O . LEU A 1 108 ? -12.657 -10.383 -4.793 1.00 91.25 108 LEU A O 1
ATOM 866 N N . PRO A 1 109 ? -11.095 -8.801 -5.128 1.00 91.12 109 PRO A N 1
ATOM 867 C CA . PRO A 1 109 ? -11.102 -8.994 -6.569 1.00 91.12 109 PRO A CA 1
ATOM 868 C C . PRO A 1 109 ? -10.536 -10.382 -6.922 1.00 91.12 109 PRO A C 1
ATOM 870 O O . PRO A 1 109 ? -9.785 -10.954 -6.130 1.00 91.12 109 PRO A O 1
ATOM 873 N N . PRO A 1 110 ? -10.815 -10.920 -8.124 1.00 93.94 110 PRO A N 1
ATOM 874 C CA . PRO A 1 110 ? -10.210 -12.168 -8.589 1.00 93.94 110 PRO A CA 1
ATOM 875 C C . PRO A 1 110 ? -8.678 -12.040 -8.671 1.00 93.94 110 PRO A C 1
ATOM 877 O O . PRO A 1 110 ? -8.142 -11.540 -9.666 1.00 93.94 110 PRO A O 1
ATOM 880 N N . LEU A 1 111 ? -7.979 -12.457 -7.610 1.00 92.75 111 LEU A N 1
ATOM 881 C CA . LEU A 1 111 ? -6.562 -12.148 -7.395 1.00 92.75 111 LEU A CA 1
ATOM 882 C C . LEU A 1 111 ? -5.669 -12.713 -8.503 1.00 92.75 111 LEU A C 1
ATOM 884 O O . LEU A 1 111 ? -4.770 -12.018 -8.961 1.00 92.75 111 LEU A O 1
ATOM 888 N N . ASP A 1 112 ? -5.968 -13.905 -9.022 1.00 93.69 112 ASP A N 1
ATOM 889 C CA . ASP A 1 112 ? -5.187 -14.500 -10.115 1.00 93.69 112 ASP A CA 1
ATOM 890 C C . ASP A 1 112 ? -5.292 -13.691 -11.412 1.00 93.69 112 ASP A C 1
ATOM 892 O O . ASP A 1 112 ? -4.291 -13.417 -12.075 1.00 93.69 112 ASP A O 1
ATOM 896 N N . LYS A 1 113 ? -6.501 -13.224 -11.750 1.00 95.38 113 LYS A N 1
ATOM 897 C CA . LYS A 1 113 ? -6.714 -12.362 -12.920 1.00 95.38 113 LYS A CA 1
ATOM 898 C C . LYS A 1 113 ? -6.027 -11.010 -12.738 1.00 95.38 113 LYS A C 1
ATOM 900 O O . LYS A 1 113 ? -5.488 -10.460 -13.699 1.00 95.38 113 LYS A O 1
ATOM 905 N N . LEU A 1 114 ? -6.056 -10.469 -11.520 1.00 95.50 114 LEU A N 1
ATOM 906 C CA . LEU A 1 114 ? -5.368 -9.227 -11.194 1.00 95.50 114 LEU A CA 1
ATOM 907 C C . LEU A 1 114 ? -3.848 -9.396 -11.317 1.00 95.50 114 LEU A C 1
ATOM 909 O O . LEU A 1 114 ? -3.222 -8.582 -11.990 1.00 95.50 114 LEU A O 1
ATOM 913 N N . ARG A 1 115 ? -3.272 -10.477 -10.778 1.00 95.56 115 ARG A N 1
ATOM 914 C CA . ARG A 1 115 ? -1.840 -10.795 -10.886 1.00 95.56 115 ARG A CA 1
ATOM 915 C C . ARG A 1 115 ? -1.380 -10.859 -12.345 1.00 95.56 115 ARG A C 1
ATOM 917 O O . ARG A 1 115 ? -0.430 -10.169 -12.703 1.00 95.56 115 ARG A O 1
ATOM 924 N N . LEU A 1 116 ? -2.090 -11.599 -13.203 1.00 95.88 116 LEU A N 1
ATOM 925 C CA . LEU A 1 116 ? -1.776 -11.694 -14.640 1.00 95.88 116 LEU A CA 1
ATOM 926 C C . LEU A 1 116 ? -1.804 -10.324 -15.334 1.00 95.88 116 LEU A C 1
ATOM 928 O O . LEU A 1 116 ? -0.924 -9.986 -16.132 1.00 95.88 116 LEU A O 1
ATOM 932 N N . ARG A 1 117 ? -2.807 -9.498 -15.008 1.00 95.50 117 ARG A N 1
ATOM 933 C CA . ARG A 1 117 ? -2.907 -8.132 -15.533 1.00 95.50 117 ARG A CA 1
ATOM 934 C C . ARG A 1 117 ? -1.723 -7.276 -15.083 1.00 95.50 117 ARG A C 1
ATOM 936 O O . ARG A 1 117 ? -1.179 -6.538 -15.896 1.00 95.50 117 ARG A O 1
ATOM 943 N N . LEU A 1 118 ? -1.329 -7.368 -13.815 1.00 95.69 118 LEU A N 1
ATOM 944 C CA . LEU A 1 118 ? -0.202 -6.617 -13.262 1.00 95.69 118 LEU A CA 1
ATOM 945 C C . LEU A 1 118 ? 1.126 -7.021 -13.913 1.00 95.69 118 LEU A C 1
ATOM 947 O O . LEU A 1 118 ? 1.894 -6.137 -14.281 1.00 95.69 118 LEU A O 1
ATOM 951 N N . GLN A 1 119 ? 1.360 -8.318 -14.139 1.00 96.38 119 GLN A N 1
ATOM 952 C CA . GLN A 1 119 ? 2.525 -8.809 -14.890 1.00 96.38 119 GLN A CA 1
ATOM 953 C C . GLN A 1 119 ? 2.582 -8.192 -16.292 1.00 96.38 119 GLN A C 1
ATOM 955 O O . GLN A 1 119 ? 3.581 -7.576 -16.656 1.00 96.38 119 GLN A O 1
ATOM 960 N N . THR A 1 120 ? 1.465 -8.255 -17.024 1.00 96.25 120 THR A N 1
ATOM 961 C CA . THR A 1 120 ? 1.355 -7.672 -18.372 1.00 96.25 120 THR A CA 1
ATOM 962 C C . THR A 1 120 ? 1.635 -6.165 -18.360 1.00 96.25 120 THR A C 1
ATOM 964 O O . THR A 1 120 ? 2.321 -5.647 -19.240 1.00 96.25 120 THR A O 1
ATOM 967 N N . ILE A 1 121 ? 1.112 -5.441 -17.361 1.00 95.44 121 ILE A N 1
ATOM 968 C CA . ILE A 1 121 ? 1.349 -4.001 -17.228 1.00 95.44 121 ILE A CA 1
ATOM 969 C C . ILE A 1 121 ? 2.832 -3.723 -16.977 1.00 95.44 121 ILE A C 1
ATOM 971 O O . ILE A 1 121 ? 3.411 -2.909 -17.693 1.00 95.44 121 ILE A O 1
ATOM 975 N N . ARG A 1 122 ? 3.461 -4.402 -16.009 1.00 94.88 122 ARG A N 1
ATOM 976 C CA . ARG A 1 122 ? 4.888 -4.213 -15.715 1.00 94.88 122 ARG A CA 1
ATOM 977 C C . ARG A 1 122 ? 5.738 -4.465 -16.956 1.00 94.88 122 ARG A C 1
ATOM 979 O O . ARG A 1 122 ? 6.550 -3.618 -17.304 1.00 94.88 122 ARG A O 1
ATOM 986 N N . GLU A 1 123 ? 5.512 -5.565 -17.671 1.00 95.44 123 GLU A N 1
ATOM 987 C CA . GLU A 1 123 ? 6.212 -5.851 -18.930 1.00 95.44 123 GLU A CA 1
ATOM 988 C C . GLU A 1 123 ? 6.028 -4.740 -19.970 1.00 95.44 123 GLU A C 1
ATOM 990 O O . GLU A 1 123 ? 6.967 -4.399 -20.688 1.00 95.44 123 GLU A O 1
ATOM 995 N N . ALA A 1 124 ? 4.836 -4.149 -20.071 1.00 95.19 124 ALA A N 1
ATOM 996 C CA . ALA A 1 124 ? 4.585 -3.058 -21.004 1.00 95.19 124 ALA A CA 1
ATOM 997 C C . ALA A 1 124 ? 5.374 -1.784 -20.646 1.00 95.19 124 ALA A C 1
ATOM 999 O O . ALA A 1 124 ? 5.924 -1.154 -21.552 1.00 95.19 124 ALA A O 1
ATOM 1000 N N . PHE A 1 125 ? 5.481 -1.439 -19.358 1.00 94.19 125 PHE A N 1
ATOM 1001 C CA . PHE A 1 125 ? 6.317 -0.325 -18.886 1.00 94.19 125 PHE A CA 1
ATOM 1002 C C . PHE A 1 125 ? 7.805 -0.583 -19.140 1.00 94.19 125 PHE A C 1
ATOM 1004 O O . PHE A 1 125 ? 8.486 0.263 -19.716 1.00 94.19 125 PHE A O 1
ATOM 1011 N N . LEU A 1 126 ? 8.298 -1.777 -18.804 1.00 92.62 126 LEU A N 1
ATOM 1012 C CA . LEU A 1 126 ? 9.711 -2.131 -18.981 1.00 92.62 126 LEU A CA 1
ATOM 1013 C C . LEU A 1 126 ? 10.133 -2.186 -20.453 1.00 92.62 126 LEU A C 1
ATOM 1015 O O . LEU A 1 126 ? 11.264 -1.856 -20.791 1.00 92.62 126 LEU A O 1
ATOM 1019 N N . ASN A 1 127 ? 9.208 -2.548 -21.342 1.00 91.88 127 ASN A N 1
ATOM 1020 C CA . ASN A 1 127 ? 9.430 -2.536 -22.786 1.00 91.88 127 ASN A CA 1
ATOM 1021 C C . ASN A 1 127 ? 9.185 -1.156 -23.431 1.00 91.88 127 ASN A C 1
ATOM 1023 O O . ASN A 1 127 ? 9.193 -1.052 -24.658 1.00 91.88 127 ASN A O 1
ATOM 1027 N N . GLY A 1 128 ? 8.900 -0.111 -22.641 1.00 81.94 128 GLY A N 1
ATOM 1028 C CA . GLY A 1 128 ? 8.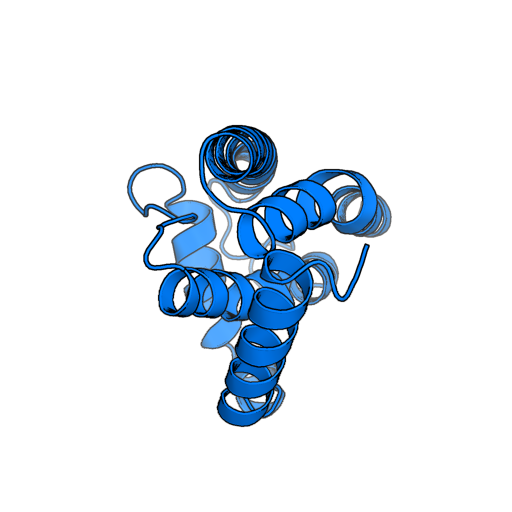645 1.250 -23.128 1.00 81.94 128 GLY A CA 1
ATOM 1029 C C . GLY A 1 128 ? 7.359 1.411 -23.949 1.00 81.94 128 GLY A C 1
ATOM 1030 O O . GLY A 1 128 ? 7.208 2.400 -24.667 1.00 81.94 128 GLY A O 1
ATOM 1031 N N . LYS A 1 129 ? 6.431 0.446 -23.872 1.00 62.59 129 LYS A N 1
ATOM 1032 C CA . LYS A 1 129 ? 5.141 0.459 -24.590 1.00 62.59 129 LYS A CA 1
ATOM 1033 C C . LYS A 1 129 ? 4.091 1.334 -23.902 1.00 62.59 129 LYS A C 1
ATOM 1035 O O . LYS A 1 129 ? 3.070 1.649 -24.506 1.00 62.59 129 LYS A O 1
ATOM 1040 N N . VAL A 1 130 ? 4.340 1.708 -22.651 1.00 62.88 130 VAL A N 1
ATOM 1041 C CA . VAL A 1 130 ? 3.525 2.621 -21.848 1.00 62.88 130 VAL A CA 1
ATOM 1042 C C . VAL A 1 130 ? 4.492 3.620 -21.214 1.00 62.88 130 VAL A C 1
ATOM 1044 O O . VAL A 1 130 ? 5.457 3.198 -20.580 1.00 62.88 130 VAL A O 1
ATOM 1047 N N . LYS A 1 131 ? 4.274 4.915 -21.461 1.00 50.69 131 LYS A N 1
ATOM 1048 C CA . LYS A 1 131 ? 5.004 6.026 -20.835 1.00 50.69 131 LYS A CA 1
ATOM 1049 C C . LYS A 1 131 ? 4.109 6.704 -19.813 1.00 50.69 131 LYS A C 1
ATOM 1051 O O . LYS A 1 131 ? 2.921 6.906 -20.155 1.00 50.69 131 LYS A O 1
#

Organism: Setaria viridis (NCBI:txid4556)

Foldseek 3Di:
DLVVLLCCCVPQQVVLLVQLLQDDDPSVVVSLVSNLVSLVVVLVCLVVALENVGPDDDSSCVSCLVCLLVQVLSCVLVVDHNCDCVSRVSVPSNSVSSCPDPVNVVPDDPSVVVSVVSNVNSVCSHVVVDD

Secondary structure (DSSP, 8-state):
-HHHHHHHIIIIIHHHHHHHHH--THHHHHHHHHHHHHHHHHHHHHTT-SBTTBSS--HHHHHHTTHHHHHHHHHHHHS--S--TTT-HHHHHHHHHHHHSHHHHTT---HHHHHHHHHHHHHHHHTTS--

Mean predicted aligned error: 3.61 Å

Radius of gyration: 14.79 Å; Cα contacts (8 Å, |Δi|>4): 118; chains: 1; bounding box: 35×28×44 Å

InterPro domains:
  IPR004046 Glutathione S-transferase, C-terminal [PF00043] (22-102)
  IPR010987 Glutathione S-transferase, C-terminal-like [PS50405] (1-120)
  IPR036282 Glutathione S-transferase, C-terminal domain superfamily [SSF47616] (2-123)
  IPR045073 Glutathione S-transferase Omega/Tau-like [PTHR11260] (1-113)
  IPR045074 Glutathione S-transferases Tau, C-terminal alpha-helical domain, plant [cd03185] (1-121)

Nearest PDB structures (foldseek):
  8a0p-assembly1_A  TM=9.216E-01  e=2.291E-07  Populus trichocarpa
  7dwe-assembly1_A  TM=9.220E-01  e=5.050E-07  Salix babylonica
  7zzn-assembly1_A-2  TM=9.251E-01  e=7.137E-07  Populus trichocarpa
  5j4u-assembly1_A-2  TM=8.821E-01  e=1.573E-06  Populus trichocarpa
  5j5n-assembly1_B  TM=8.839E-01  e=2.990E-06  Populus trichocarpa

Sequence (131 aa):
MACFWVRFLQDKLSPPIWKWFTTQGQEQEDAHEAAIEQLLVLEKELDGKRFFAGEKIGFVDLSLGPLSYVIPMYEEITGVKMIAGEKLPSLSAWMGNFLSSPVVKDHLPPLDKLRLRLQTIREAFLNGKVK

pLDDT: mean 92.66, std 7.13, range [50.69, 97.69]